Protein AF-A0A8S1B4N4-F1 (afdb_monomer_lite)

Radius of gyration: 37.01 Å; chains: 1; bounding box: 43×27×97 Å

Organism: Arctia plantaginis (NCBI:txid874455)

Secondary structure (DSSP, 8-state):
-----B-TTS-B-----GGGS---------------------HHHHHHHHHHHHHHHHT-HHHHHHHTT-

Structure (mmCIF, N/CA/C/O backbone):
data_AF-A0A8S1B4N4-F1
#
_entry.id   AF-A0A8S1B4N4-F1
#
loop_
_atom_site.group_PDB
_atom_site.id
_atom_site.type_symbol
_atom_site.label_atom_id
_atom_site.label_alt_id
_atom_site.label_comp_id
_atom_site.label_asym_id
_atom_site.label_entity_id
_atom_site.label_seq_id
_atom_site.pdbx_PDB_ins_code
_atom_site.Cartn_x
_atom_site.Cartn_y
_atom_site.Cartn_z
_atom_site.occupancy
_atom_site.B_iso_or_equiv
_atom_site.auth_seq_id
_atom_site.auth_comp_id
_atom_site.auth_asym_id
_atom_site.auth_atom_id
_atom_site.pdbx_PDB_model_num
ATOM 1 N N . MET A 1 1 ? 10.173 15.526 73.690 1.00 45.06 1 MET A N 1
ATOM 2 C CA . MET A 1 1 ? 10.669 14.933 72.430 1.00 45.06 1 MET A CA 1
ATOM 3 C C . MET A 1 1 ? 10.717 13.431 72.644 1.00 45.06 1 MET A C 1
ATOM 5 O O . MET A 1 1 ? 11.321 13.008 73.617 1.00 45.06 1 MET A O 1
ATOM 9 N N . SER A 1 2 ? 9.970 12.657 71.857 1.00 55.53 2 SER A N 1
ATOM 10 C CA . SER A 1 2 ? 9.865 11.198 72.004 1.00 55.53 2 SER A CA 1
ATOM 11 C C . SER A 1 2 ? 11.220 10.530 71.767 1.00 55.53 2 SER A C 1
ATOM 13 O O . SER A 1 2 ? 11.867 10.859 70.775 1.00 55.53 2 SER A O 1
ATOM 15 N N . ASN A 1 3 ? 11.624 9.612 72.651 1.00 63.16 3 ASN A N 1
ATOM 16 C CA . ASN A 1 3 ? 12.880 8.861 72.562 1.00 63.16 3 ASN A CA 1
ATOM 17 C C . ASN A 1 3 ? 13.048 8.253 71.162 1.00 63.16 3 ASN A C 1
ATOM 19 O O . ASN A 1 3 ? 12.246 7.423 70.735 1.00 63.16 3 ASN A O 1
ATOM 23 N N . VAL A 1 4 ? 14.060 8.718 70.432 1.00 70.81 4 VAL A N 1
ATOM 24 C CA . VAL A 1 4 ? 14.440 8.176 69.129 1.00 70.81 4 VAL A CA 1
ATOM 25 C C . VAL A 1 4 ? 15.416 7.036 69.393 1.00 70.81 4 VAL A C 1
ATOM 27 O O . VAL A 1 4 ? 16.467 7.268 69.980 1.00 70.81 4 VAL A O 1
ATOM 30 N N . ASP A 1 5 ? 15.074 5.816 68.977 1.00 77.81 5 ASP A N 1
ATOM 31 C CA . ASP A 1 5 ? 15.999 4.679 69.041 1.00 77.81 5 ASP A CA 1
ATOM 32 C C . ASP A 1 5 ? 17.094 4.856 67.978 1.00 77.81 5 ASP A C 1
ATOM 34 O O . ASP A 1 5 ? 16.860 4.686 66.775 1.00 77.81 5 ASP A O 1
ATOM 38 N N . ILE A 1 6 ? 18.287 5.230 68.437 1.00 81.88 6 ILE A N 1
ATOM 39 C CA . ILE A 1 6 ? 19.499 5.406 67.630 1.00 81.88 6 ILE A CA 1
ATOM 40 C C . ILE A 1 6 ? 20.334 4.115 67.725 1.00 81.88 6 ILE A C 1
ATOM 42 O O . ILE A 1 6 ? 20.339 3.446 68.762 1.00 81.88 6 ILE A O 1
ATOM 46 N N . ASP A 1 7 ? 20.972 3.695 66.633 1.00 77.00 7 ASP A N 1
ATOM 47 C CA . ASP A 1 7 ? 21.913 2.570 66.637 1.00 77.00 7 ASP A CA 1
ATOM 48 C C . ASP A 1 7 ? 23.318 2.966 67.131 1.00 77.00 7 ASP A C 1
ATOM 50 O O . ASP A 1 7 ? 23.603 4.131 67.393 1.00 77.00 7 ASP A O 1
ATOM 54 N N . ASN A 1 8 ? 24.200 1.976 67.309 1.00 75.44 8 ASN A N 1
ATOM 55 C CA . ASN A 1 8 ? 25.552 2.211 67.832 1.00 75.44 8 ASN A CA 1
ATOM 56 C C . ASN A 1 8 ? 26.423 3.076 66.904 1.00 75.44 8 ASN A C 1
ATOM 58 O O . ASN A 1 8 ? 27.412 3.634 67.369 1.00 75.44 8 ASN A O 1
ATOM 62 N N . ASP A 1 9 ? 26.038 3.214 65.634 1.00 80.38 9 ASP A N 1
ATOM 63 C CA . ASP A 1 9 ? 26.739 4.016 64.630 1.00 80.38 9 ASP A CA 1
ATOM 64 C C . ASP A 1 9 ? 26.120 5.421 64.475 1.00 80.38 9 ASP A C 1
ATOM 66 O O . ASP A 1 9 ? 26.562 6.215 63.645 1.00 80.38 9 ASP A O 1
ATOM 70 N N . GLY A 1 10 ? 25.116 5.764 65.294 1.00 76.75 10 GLY A N 1
ATOM 71 C CA . GLY A 1 10 ? 24.508 7.094 65.340 1.00 76.75 10 GLY A CA 1
ATOM 72 C C . GLY A 1 10 ? 23.353 7.317 64.357 1.00 76.75 10 GLY A C 1
ATOM 73 O O . GLY A 1 10 ? 22.866 8.445 64.240 1.00 76.75 10 GLY A O 1
ATOM 74 N N . PHE A 1 11 ? 22.869 6.281 63.671 1.00 78.25 11 PHE A N 1
ATOM 75 C CA . PHE A 1 11 ? 21.736 6.378 62.753 1.00 78.25 11 PHE A CA 1
ATOM 76 C C . PHE A 1 11 ? 20.403 6.058 63.439 1.00 78.25 11 PHE A C 1
ATOM 78 O O . PHE A 1 11 ? 20.286 5.206 64.320 1.00 78.25 11 PHE A O 1
ATOM 85 N N . GLN A 1 12 ? 19.343 6.743 63.009 1.00 81.50 12 GLN A N 1
ATOM 86 C CA . GLN A 1 12 ? 17.990 6.498 63.501 1.00 81.50 12 GLN A CA 1
ATOM 87 C C . GLN A 1 12 ? 17.434 5.181 62.943 1.00 81.50 12 GLN A C 1
ATOM 89 O O . GLN A 1 12 ? 17.265 5.027 61.728 1.00 81.50 12 GLN A O 1
ATOM 94 N N . LYS A 1 13 ? 17.037 4.258 63.827 1.00 76.25 13 LYS A N 1
ATOM 95 C CA . LYS A 1 13 ? 16.376 3.012 63.418 1.00 76.25 13 LYS A CA 1
ATOM 96 C C . LYS A 1 13 ? 14.957 3.303 62.931 1.00 76.25 13 LYS A C 1
ATOM 98 O O . LYS A 1 13 ? 14.058 3.618 63.710 1.00 76.25 13 LYS A O 1
ATOM 103 N N . VAL A 1 14 ? 14.722 3.148 61.630 1.00 73.06 14 VAL A N 1
ATOM 104 C CA . VAL A 1 14 ? 13.384 3.269 61.030 1.00 73.06 14 VAL A CA 1
ATOM 105 C C . VAL A 1 14 ? 12.768 1.894 60.764 1.00 73.06 14 VAL A C 1
ATOM 107 O O . VAL A 1 14 ? 13.413 0.984 60.245 1.00 73.06 14 VAL A O 1
ATOM 110 N N . LYS A 1 15 ? 11.482 1.724 61.100 1.00 69.31 15 LYS A N 1
ATOM 111 C CA . LYS A 1 15 ? 10.742 0.492 60.782 1.00 69.31 15 LYS A CA 1
ATOM 112 C C . LYS A 1 15 ? 10.558 0.377 59.265 1.00 69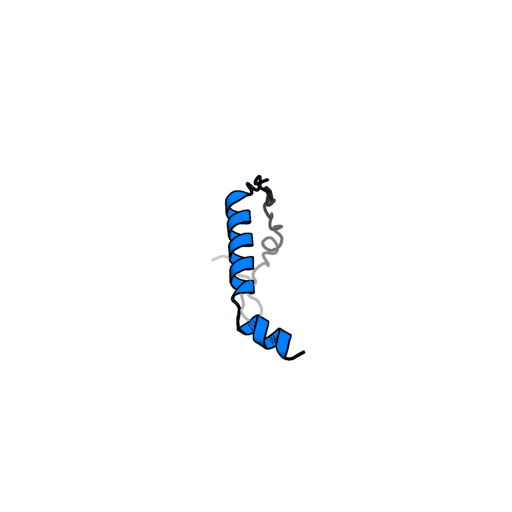.31 15 LYS A C 1
ATOM 114 O O . LYS A 1 15 ? 10.051 1.291 58.616 1.00 69.31 15 LYS A O 1
ATOM 119 N N . SER A 1 16 ? 10.920 -0.775 58.704 1.00 67.38 16 SER A N 1
ATOM 120 C CA . SER A 1 16 ? 10.695 -1.103 57.293 1.00 67.38 16 SER A CA 1
ATOM 121 C C . SER A 1 16 ? 9.199 -1.046 56.947 1.00 67.38 16 SER A C 1
ATOM 123 O O . SER A 1 16 ? 8.405 -1.853 57.436 1.00 67.38 16 SER A O 1
ATOM 125 N N . LYS A 1 17 ? 8.788 -0.116 56.073 1.00 65.25 17 LYS A N 1
ATOM 126 C CA . LYS A 1 17 ? 7.424 -0.075 55.519 1.00 65.25 17 LYS A CA 1
ATOM 127 C C . LYS A 1 17 ? 7.265 -1.156 54.437 1.00 65.25 17 LYS A C 1
ATOM 129 O O . LYS A 1 17 ? 7.250 -0.855 53.248 1.00 65.25 17 LYS A O 1
ATOM 134 N N . ARG A 1 18 ? 7.132 -2.427 54.838 1.00 57.81 18 ARG A N 1
ATOM 135 C CA . ARG A 1 18 ? 6.903 -3.565 53.914 1.00 57.81 18 ARG A CA 1
ATOM 136 C C . ARG A 1 18 ? 5.560 -3.519 53.165 1.00 57.81 18 ARG A C 1
ATOM 138 O O . ARG A 1 18 ? 5.390 -4.243 52.193 1.00 57.81 18 ARG A O 1
ATOM 145 N N . 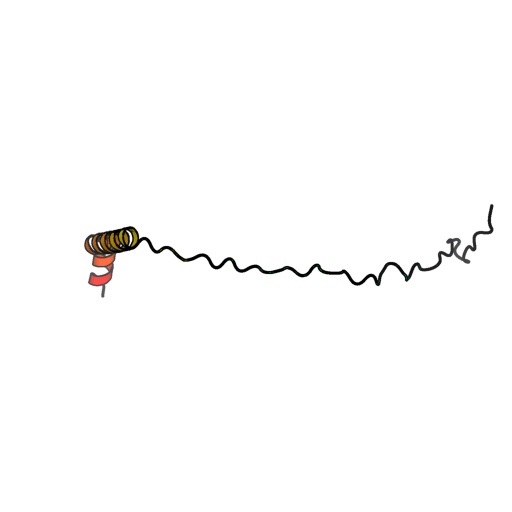LEU A 1 19 ? 4.621 -2.662 53.568 1.00 55.81 19 LEU A N 1
ATOM 146 C CA . LEU A 1 19 ? 3.250 -2.651 53.039 1.00 55.81 19 LEU A CA 1
ATOM 147 C C . LEU A 1 19 ? 3.070 -1.913 51.698 1.00 55.81 19 LEU A C 1
ATOM 149 O O . LEU A 1 19 ? 2.023 -2.057 51.075 1.00 55.81 19 LEU A O 1
ATOM 153 N N . SER A 1 20 ? 4.046 -1.128 51.224 1.00 56.78 20 SER A N 1
ATOM 154 C CA . SER A 1 20 ? 3.873 -0.340 49.989 1.00 56.78 20 SER A CA 1
ATOM 155 C C . SER A 1 20 ? 4.290 -1.058 48.703 1.00 56.78 20 SER A C 1
ATOM 157 O O . SER A 1 20 ? 3.940 -0.588 47.625 1.00 56.78 20 SER A O 1
ATOM 159 N N . LYS A 1 21 ? 5.014 -2.182 48.790 1.00 58.97 21 LYS A N 1
ATOM 160 C CA . LYS A 1 21 ? 5.602 -2.852 47.613 1.00 58.97 21 LYS A CA 1
ATOM 161 C C . LYS A 1 21 ? 4.721 -3.940 46.984 1.00 58.97 21 LYS A C 1
ATOM 163 O O . LYS A 1 21 ? 5.002 -4.354 45.870 1.00 58.97 21 LYS A O 1
ATOM 168 N N . ASN A 1 22 ? 3.637 -4.343 47.654 1.00 57.78 22 ASN A N 1
ATOM 169 C CA . ASN A 1 22 ? 2.758 -5.440 47.224 1.00 57.78 22 ASN A CA 1
ATOM 170 C C . ASN A 1 22 ? 1.332 -4.968 46.903 1.00 57.78 22 ASN A C 1
ATOM 172 O O . ASN A 1 22 ? 0.363 -5.659 47.213 1.00 57.78 22 ASN A O 1
ATOM 176 N N . LYS A 1 23 ? 1.166 -3.785 46.305 1.00 65.56 23 LYS A N 1
ATOM 177 C CA . LYS A 1 23 ? -0.104 -3.492 45.634 1.00 65.56 23 LYS A CA 1
ATOM 178 C C . LYS A 1 23 ? -0.033 -4.167 44.265 1.00 65.56 23 LYS A C 1
ATOM 180 O O . LYS A 1 23 ? 0.808 -3.746 43.474 1.00 65.56 23 LYS A O 1
ATOM 185 N N . PRO A 1 24 ? -0.840 -5.201 43.967 1.00 66.69 24 PRO A N 1
ATOM 186 C CA . PRO A 1 24 ? -0.917 -5.701 42.605 1.00 66.69 24 PRO A CA 1
ATOM 187 C C . PRO A 1 24 ? -1.337 -4.526 41.724 1.00 66.69 24 PRO A C 1
ATOM 189 O O . PRO A 1 24 ? -2.376 -3.904 41.960 1.00 66.69 24 PRO A O 1
ATOM 192 N N . THR A 1 25 ? -0.498 -4.166 40.756 1.00 66.75 25 THR A N 1
ATOM 193 C CA . THR A 1 25 ? -0.839 -3.149 39.768 1.00 66.75 25 THR A CA 1
ATOM 194 C C . THR A 1 25 ? -2.053 -3.675 39.012 1.00 66.75 25 THR A C 1
ATOM 196 O O . THR A 1 25 ? -1.930 -4.578 38.189 1.00 66.75 25 THR A O 1
ATOM 199 N N . ARG A 1 26 ? -3.252 -3.186 39.348 1.00 66.62 26 ARG A N 1
ATOM 200 C CA . ARG A 1 26 ? -4.496 -3.560 38.670 1.00 66.62 26 ARG A CA 1
ATOM 201 C C . ARG A 1 26 ? -4.425 -2.990 37.258 1.00 66.62 26 ARG A C 1
ATOM 203 O O . ARG A 1 26 ? -4.766 -1.831 37.046 1.00 66.62 26 ARG A O 1
ATOM 210 N N . ILE A 1 27 ? -3.923 -3.782 36.315 1.00 71.75 27 ILE A N 1
ATOM 211 C CA . ILE A 1 27 ? -3.917 -3.422 34.899 1.00 71.75 27 ILE A CA 1
ATOM 212 C C . ILE A 1 27 ? -5.388 -3.396 34.463 1.00 71.75 27 ILE A C 1
ATOM 214 O O . ILE A 1 27 ? -6.062 -4.423 34.581 1.00 71.75 27 ILE A O 1
ATOM 218 N N . PRO A 1 28 ? -5.931 -2.245 34.033 1.00 74.62 28 PRO A N 1
ATOM 219 C CA . PRO A 1 28 ? -7.293 -2.202 33.533 1.00 74.62 28 PRO A CA 1
ATOM 220 C C . PRO A 1 28 ? -7.395 -3.114 32.303 1.00 74.62 28 PRO A C 1
ATOM 222 O O . PRO A 1 28 ? -6.487 -3.097 31.463 1.00 74.62 28 PRO A O 1
ATOM 225 N N . PRO A 1 29 ? -8.462 -3.920 32.178 1.00 73.44 29 PRO A N 1
ATOM 226 C CA . PRO A 1 29 ? -8.661 -4.734 30.992 1.00 73.44 29 PRO A CA 1
ATOM 227 C C . PRO A 1 29 ? -8.768 -3.796 29.788 1.00 73.44 29 PRO A C 1
ATOM 229 O O . PRO A 1 29 ? -9.701 -3.000 29.685 1.00 73.44 29 PRO A O 1
ATOM 232 N N . LYS A 1 30 ? -7.787 -3.861 28.883 1.00 70.88 30 LYS A N 1
ATOM 233 C CA . LYS A 1 30 ? -7.902 -3.213 27.579 1.00 70.88 30 LYS A CA 1
ATOM 234 C C . LYS A 1 30 ? -8.953 -4.000 26.805 1.00 70.88 30 LYS A C 1
ATOM 236 O O . LYS A 1 30 ? -8.665 -5.088 26.316 1.00 70.88 30 LYS A O 1
ATOM 241 N N . ALA A 1 31 ? -10.172 -3.477 26.730 1.00 71.56 31 ALA A N 1
ATOM 242 C CA . ALA A 1 31 ? -11.147 -3.962 25.769 1.00 71.56 31 ALA A CA 1
ATOM 243 C C . ALA A 1 31 ? -10.596 -3.633 24.376 1.00 71.56 31 ALA A C 1
ATOM 245 O O . ALA A 1 31 ? -10.681 -2.495 23.920 1.00 71.56 31 ALA A O 1
ATOM 246 N N . ILE A 1 32 ? -9.949 -4.606 23.735 1.00 71.81 32 ILE A N 1
ATOM 247 C CA . ILE A 1 32 ? -9.556 -4.490 22.333 1.00 71.81 32 ILE A CA 1
ATOM 248 C C . ILE A 1 32 ? -10.854 -4.607 21.537 1.00 71.81 32 ILE A C 1
ATOM 250 O O . ILE A 1 32 ? -11.336 -5.704 21.265 1.00 71.81 32 ILE A O 1
ATOM 254 N N . GLN A 1 33 ? -11.472 -3.465 21.249 1.00 73.25 33 GLN A N 1
ATOM 255 C CA . GLN A 1 33 ? -12.586 -3.399 20.318 1.00 73.25 33 GLN A CA 1
ATOM 256 C C . GLN A 1 33 ? -11.983 -3.406 18.916 1.00 73.25 33 GLN A C 1
ATOM 258 O O . GLN A 1 33 ? -11.354 -2.442 18.486 1.00 73.25 33 GLN A O 1
ATOM 263 N N . PHE A 1 34 ? -12.096 -4.543 18.233 1.00 71.31 34 PHE A N 1
ATOM 264 C CA . PHE A 1 34 ? -11.813 -4.597 16.809 1.00 71.31 34 PHE A CA 1
ATOM 265 C C . PHE A 1 34 ? -13.003 -3.971 16.089 1.00 71.31 34 PHE A C 1
ATOM 267 O O . PHE A 1 34 ? -14.049 -4.607 15.953 1.00 71.31 34 PHE A O 1
ATOM 274 N N . ASP A 1 35 ? -12.844 -2.727 15.645 1.00 74.00 35 ASP A N 1
ATOM 275 C CA . ASP A 1 35 ? -13.787 -2.119 14.715 1.00 74.00 35 ASP A CA 1
ATOM 276 C C . ASP A 1 35 ? -13.786 -2.959 13.438 1.00 74.00 35 ASP A C 1
ATOM 278 O O . ASP A 1 35 ? -12.825 -2.949 12.663 1.00 74.00 35 ASP A O 1
ATOM 282 N N . LYS A 1 36 ? -14.866 -3.713 13.217 1.00 70.81 36 LYS A N 1
ATOM 283 C CA . LYS A 1 36 ? -15.139 -4.328 11.920 1.00 70.81 36 LYS A CA 1
ATOM 284 C C . LYS A 1 36 ? -15.449 -3.194 10.952 1.00 70.81 36 LYS A C 1
ATOM 286 O O . LYS A 1 36 ? -16.584 -2.746 10.850 1.00 70.81 36 LYS A O 1
ATOM 291 N N . ARG A 1 37 ? -14.411 -2.669 10.307 1.00 72.31 37 ARG A N 1
ATOM 292 C CA . ARG A 1 37 ? -14.576 -1.739 9.196 1.00 72.31 37 ARG A CA 1
ATOM 293 C C . ARG A 1 37 ? -14.885 -2.569 7.964 1.00 72.31 37 ARG A C 1
ATOM 295 O O . ARG A 1 37 ? -14.039 -3.348 7.529 1.00 72.31 37 ARG A O 1
ATOM 302 N N . ASP A 1 38 ? -16.081 -2.396 7.421 1.00 72.94 38 ASP A N 1
ATOM 303 C CA . ASP A 1 38 ? -16.390 -2.899 6.091 1.00 72.94 38 ASP A CA 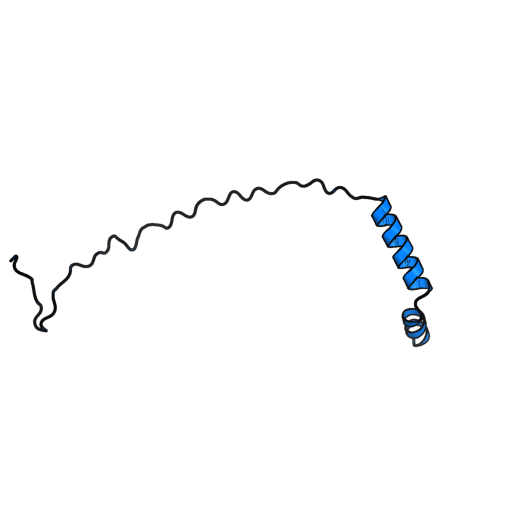1
ATOM 304 C C . ASP A 1 38 ? -15.442 -2.213 5.105 1.00 72.94 38 ASP A C 1
ATOM 306 O O . ASP A 1 38 ? -15.399 -0.984 4.990 1.00 72.94 38 ASP A O 1
ATOM 310 N N . VAL A 1 39 ? -14.600 -3.010 4.450 1.00 75.38 39 VAL A N 1
ATOM 311 C CA . VAL A 1 39 ? -13.648 -2.499 3.467 1.00 75.38 39 VAL A CA 1
ATOM 312 C C . VAL A 1 39 ? -14.433 -2.190 2.201 1.00 75.38 39 VAL A C 1
ATOM 314 O O . VAL A 1 39 ? -14.738 -3.079 1.408 1.00 75.38 39 VAL A O 1
ATOM 317 N N . VAL A 1 40 ? -14.773 -0.917 2.014 1.00 78.62 40 VAL A N 1
ATOM 318 C CA . VAL A 1 40 ? -15.371 -0.440 0.767 1.00 78.62 40 VAL A CA 1
ATOM 319 C C . VAL A 1 40 ? -14.279 -0.413 -0.297 1.00 78.62 40 VAL A C 1
ATOM 321 O O . VAL A 1 40 ? -13.404 0.453 -0.296 1.00 78.62 40 VAL A O 1
ATOM 324 N N . VAL A 1 41 ? -14.305 -1.395 -1.195 1.00 78.62 41 VAL A N 1
ATOM 325 C CA . VAL A 1 41 ? -13.413 -1.431 -2.354 1.00 78.62 41 VAL A CA 1
ATOM 326 C C . VAL A 1 41 ? -14.032 -0.586 -3.462 1.00 78.62 41 VAL A C 1
ATOM 328 O O . VAL A 1 41 ? -15.029 -0.967 -4.071 1.00 78.62 41 VAL A O 1
ATOM 331 N N . GLU A 1 42 ? -13.424 0.561 -3.750 1.00 86.94 42 GLU A N 1
ATOM 332 C CA . GLU A 1 42 ? -13.788 1.387 -4.904 1.00 86.94 42 GLU A CA 1
ATOM 333 C C . GLU A 1 42 ? -13.248 0.744 -6.190 1.00 86.94 42 GLU A C 1
ATOM 335 O O . GLU A 1 42 ? -12.139 1.035 -6.647 1.00 86.94 42 GLU A O 1
ATOM 340 N N . VAL A 1 43 ? -14.045 -0.164 -6.759 1.00 90.81 43 VAL A N 1
ATOM 341 C CA . VAL A 1 43 ? -13.698 -0.986 -7.932 1.00 90.81 43 VAL A CA 1
ATOM 342 C C . VAL A 1 43 ? -13.184 -0.143 -9.102 1.00 90.81 43 VAL A C 1
ATOM 344 O O . VAL A 1 43 ? -12.202 -0.512 -9.739 1.00 90.81 43 VAL A O 1
ATOM 347 N N . GLU A 1 44 ? -13.790 1.017 -9.350 1.00 93.94 44 GLU A N 1
ATOM 348 C CA . GLU A 1 44 ? -13.401 1.910 -10.444 1.00 93.94 44 GLU A CA 1
ATOM 349 C C . GLU A 1 44 ? -11.976 2.457 -10.279 1.00 93.94 44 GLU A C 1
ATOM 351 O O . GLU A 1 44 ? -11.183 2.426 -11.221 1.00 93.94 44 GLU A O 1
ATOM 356 N N . LYS A 1 45 ? -11.597 2.873 -9.063 1.00 92.25 45 LYS A N 1
ATOM 357 C CA . LYS A 1 45 ? -10.232 3.352 -8.791 1.00 92.25 45 LYS A CA 1
ATOM 358 C C . LYS A 1 45 ? -9.213 2.227 -8.910 1.00 92.25 45 LYS A C 1
ATOM 360 O O . LYS A 1 45 ? -8.100 2.453 -9.378 1.00 92.25 45 LYS A O 1
ATOM 365 N N . VAL A 1 46 ? -9.579 1.016 -8.489 1.00 93.62 46 VAL A N 1
ATOM 366 C CA . VAL A 1 46 ? -8.719 -0.164 -8.646 1.00 93.62 46 VAL A CA 1
ATOM 367 C C . VAL A 1 46 ? -8.512 -0.475 -10.126 1.00 93.62 46 VAL A C 1
ATOM 369 O O . VAL A 1 46 ? -7.375 -0.672 -10.550 1.00 93.62 46 VAL A O 1
ATOM 372 N N . PHE A 1 47 ? -9.580 -0.444 -10.921 1.00 96.12 47 PHE A N 1
ATOM 373 C CA . PHE A 1 47 ? -9.504 -0.663 -12.360 1.00 96.12 47 PHE A CA 1
ATOM 374 C C . PHE A 1 47 ? -8.606 0.370 -13.051 1.00 96.12 47 PHE A C 1
ATOM 376 O O . PHE A 1 47 ? -7.706 -0.008 -13.799 1.00 96.12 47 PHE A O 1
ATOM 383 N N . GLN A 1 48 ? -8.784 1.659 -12.744 1.00 96.69 48 GLN A N 1
ATOM 384 C CA . GLN A 1 48 ? -7.944 2.728 -13.291 1.00 96.69 48 GLN A CA 1
ATOM 385 C C . GLN A 1 48 ? -6.465 2.527 -12.944 1.00 96.69 48 GLN A C 1
ATOM 387 O O . GLN A 1 48 ? -5.617 2.624 -13.825 1.00 96.69 48 GLN A O 1
ATOM 392 N N . ARG A 1 49 ? -6.145 2.166 -11.694 1.00 95.56 49 ARG A N 1
ATOM 393 C CA . ARG A 1 49 ? -4.760 1.888 -11.274 1.00 95.56 49 ARG A CA 1
ATOM 394 C C . ARG A 1 49 ? -4.132 0.738 -12.052 1.00 95.56 49 ARG A C 1
ATOM 396 O O . ARG A 1 49 ? -2.971 0.838 -12.432 1.00 95.56 49 ARG A O 1
ATOM 403 N N . ILE A 1 50 ? -4.885 -0.340 -12.272 1.00 96.56 50 I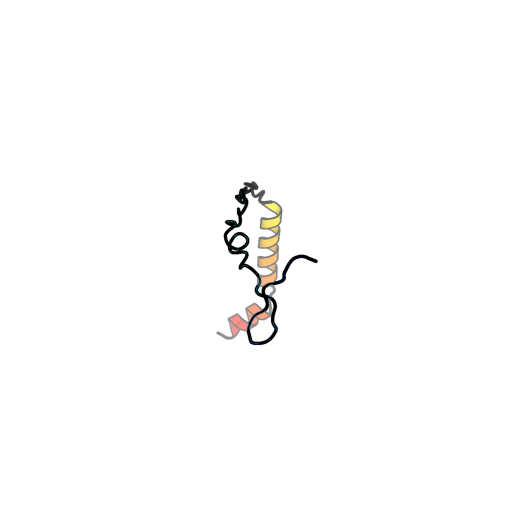LE A N 1
ATOM 404 C CA . ILE A 1 50 ? -4.404 -1.487 -13.049 1.00 96.56 50 ILE A CA 1
ATOM 405 C C . ILE A 1 50 ? -4.111 -1.053 -14.485 1.00 96.56 50 ILE A C 1
ATOM 407 O O . ILE A 1 50 ? -3.031 -1.343 -14.988 1.00 96.56 50 ILE A O 1
ATOM 411 N N . GLN A 1 51 ? -5.035 -0.329 -15.121 1.00 97.56 51 GLN A N 1
ATOM 412 C CA . GLN A 1 51 ? -4.843 0.157 -16.488 1.00 97.56 51 GLN A CA 1
ATOM 413 C C . GLN A 1 51 ? -3.616 1.067 -16.595 1.00 97.56 51 GLN A C 1
ATOM 415 O O . GLN A 1 51 ? -2.761 0.832 -17.443 1.00 97.56 51 GLN A O 1
ATOM 420 N N . SER A 1 52 ? -3.470 2.043 -15.694 1.00 96.69 52 SER A N 1
ATOM 421 C CA . SER A 1 52 ? -2.299 2.926 -15.675 1.00 96.69 52 SER A CA 1
ATOM 422 C C . SER A 1 52 ? -0.995 2.148 -15.510 1.00 96.69 52 SER A C 1
ATOM 424 O O . SER A 1 52 ? -0.070 2.354 -16.285 1.00 96.69 52 SER A O 1
ATOM 426 N N . ALA A 1 53 ? -0.938 1.197 -14.574 1.00 96.75 53 ALA A N 1
ATOM 427 C CA . ALA A 1 53 ? 0.257 0.382 -14.370 1.00 96.75 53 ALA A CA 1
ATOM 428 C C . ALA A 1 53 ? 0.611 -0.466 -15.605 1.00 96.75 53 ALA A C 1
ATOM 430 O O . ALA A 1 53 ? 1.787 -0.645 -15.917 1.00 96.75 53 ALA A O 1
ATOM 431 N N . VAL A 1 54 ? -0.390 -0.988 -16.321 1.00 96.75 54 VAL A N 1
ATOM 432 C CA . VAL A 1 54 ? -0.170 -1.734 -17.568 1.00 96.75 54 VAL A CA 1
ATOM 433 C C . VAL A 1 54 ? 0.409 -0.827 -18.651 1.00 96.75 54 VAL A C 1
ATOM 435 O O . VAL A 1 54 ? 1.372 -1.223 -19.309 1.00 96.75 54 VAL A O 1
ATOM 438 N N . GLU A 1 55 ? -0.138 0.374 -18.832 1.00 96.56 55 GLU A N 1
ATOM 439 C CA . GLU A 1 55 ? 0.389 1.316 -19.823 1.00 96.56 55 GLU A CA 1
ATOM 440 C C . GLU A 1 55 ? 1.807 1.781 -19.466 1.00 96.56 55 GLU A C 1
ATOM 442 O O . GLU A 1 55 ? 2.676 1.776 -20.337 1.00 96.56 55 GLU A O 1
ATOM 447 N N . ASP A 1 56 ? 2.082 2.060 -18.188 1.00 95.44 56 ASP A N 1
ATOM 448 C CA . ASP A 1 56 ? 3.420 2.422 -17.703 1.00 95.44 56 ASP A CA 1
ATOM 449 C C . ASP A 1 56 ? 4.450 1.326 -18.019 1.00 95.44 56 ASP A C 1
ATOM 451 O O . ASP A 1 56 ? 5.564 1.611 -18.465 1.00 95.44 56 ASP A O 1
ATOM 455 N N . LEU A 1 57 ? 4.080 0.055 -17.830 1.00 94.06 57 LEU A N 1
ATOM 456 C CA . LEU A 1 57 ? 4.950 -1.075 -18.160 1.00 94.06 57 LEU A CA 1
ATOM 457 C C . LEU A 1 57 ? 5.159 -1.224 -19.669 1.00 94.06 57 LEU A C 1
ATOM 459 O O . LEU A 1 57 ? 6.276 -1.523 -20.089 1.00 94.06 57 LEU A O 1
ATOM 463 N N . ARG A 1 58 ? 4.127 -0.991 -20.489 1.00 92.38 58 ARG A N 1
ATOM 464 C CA . ARG A 1 58 ? 4.242 -1.059 -21.957 1.00 92.38 58 ARG A CA 1
ATOM 465 C C . ARG A 1 58 ? 5.219 -0.032 -22.513 1.00 92.38 58 ARG A C 1
ATOM 467 O O . ARG A 1 58 ? 5.945 -0.347 -23.451 1.00 92.38 58 ARG A O 1
ATOM 474 N N . VAL A 1 59 ? 5.242 1.174 -21.948 1.00 94.69 59 VAL A N 1
ATOM 475 C CA . VAL A 1 59 ? 6.144 2.253 -22.391 1.00 94.69 59 VAL A CA 1
ATOM 476 C C . VAL A 1 59 ? 7.486 2.259 -21.651 1.00 94.69 59 VAL A C 1
ATOM 478 O O . VAL A 1 59 ? 8.334 3.116 -21.902 1.00 94.69 59 VAL A O 1
ATOM 481 N N . SER A 1 60 ? 7.707 1.314 -20.732 1.00 93.50 60 SER A N 1
ATOM 482 C CA . SER A 1 60 ? 8.918 1.269 -19.918 1.00 93.50 60 SER A CA 1
ATOM 483 C C . SER A 1 60 ? 10.133 0.824 -20.732 1.00 93.50 60 SER A C 1
ATOM 485 O O . SER A 1 60 ? 10.397 -0.364 -20.930 1.00 93.50 60 SER A O 1
ATOM 487 N N . ASN A 1 61 ? 10.946 1.805 -21.125 1.00 91.94 61 ASN A N 1
ATOM 488 C CA . ASN A 1 61 ? 12.245 1.574 -21.762 1.00 91.94 61 ASN A CA 1
ATOM 489 C C . ASN A 1 61 ? 13.206 0.786 -20.862 1.00 91.94 61 ASN A C 1
ATOM 491 O O . ASN A 1 61 ? 14.037 0.033 -21.361 1.00 91.94 61 ASN A O 1
ATOM 495 N N . TYR A 1 62 ? 13.092 0.941 -19.539 1.00 91.38 62 TYR A N 1
ATOM 496 C CA . TYR A 1 62 ? 13.899 0.182 -18.584 1.00 91.38 62 TYR A CA 1
ATOM 497 C C . TYR A 1 62 ? 13.555 -1.310 -18.630 1.00 91.38 62 TYR A C 1
ATOM 499 O O . TYR A 1 62 ? 14.453 -2.143 -18.729 1.00 91.38 62 TYR A O 1
ATOM 507 N N . LEU A 1 63 ? 12.258 -1.642 -18.612 1.0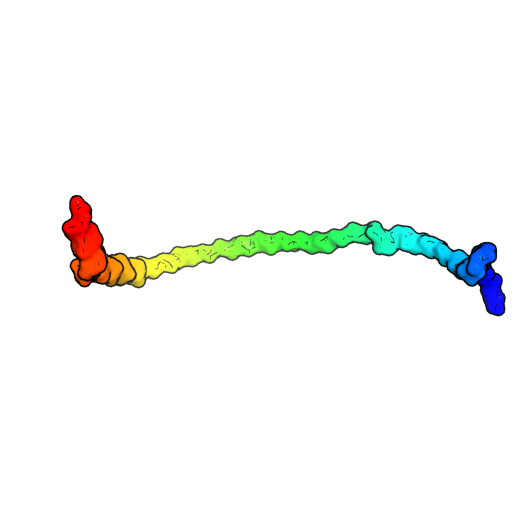0 89.69 63 LEU A N 1
ATOM 508 C CA . LEU A 1 63 ? 11.799 -3.025 -18.722 1.00 89.69 63 LEU A CA 1
ATOM 509 C C . LEU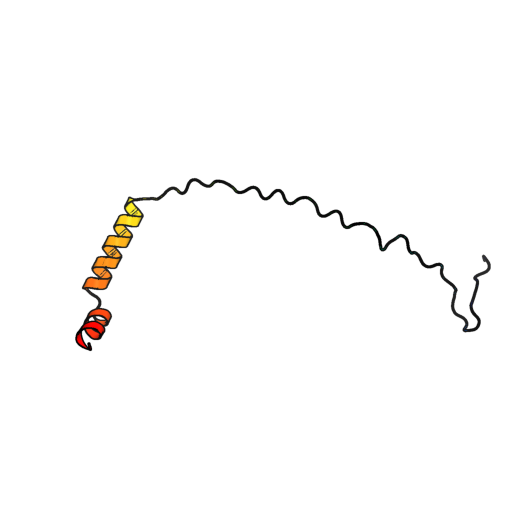 A 1 63 ? 12.210 -3.634 -20.066 1.00 89.69 63 LEU A C 1
ATOM 511 O O . LEU A 1 63 ? 12.744 -4.739 -20.089 1.00 89.69 63 LEU A O 1
ATOM 515 N N . GLY A 1 64 ? 12.017 -2.905 -21.169 1.00 88.69 64 GLY A N 1
ATOM 516 C CA . GLY A 1 64 ? 12.466 -3.345 -22.492 1.00 88.69 64 GLY A CA 1
ATOM 517 C C . GLY A 1 64 ? 13.980 -3.568 -22.553 1.00 88.69 64 GLY A C 1
ATOM 518 O O . GLY A 1 64 ? 14.435 -4.583 -23.070 1.00 88.69 64 GLY A O 1
ATOM 519 N N . GLY A 1 65 ? 14.764 -2.662 -21.964 1.00 90.06 65 GLY A N 1
ATOM 520 C CA . GLY A 1 65 ? 16.216 -2.797 -21.859 1.00 90.06 65 GLY A CA 1
ATOM 521 C C . GLY A 1 65 ? 16.642 -4.033 -21.067 1.00 90.06 65 GLY A C 1
ATOM 522 O O . GLY A 1 65 ? 17.512 -4.764 -21.520 1.00 90.06 65 GLY A O 1
ATOM 523 N N . PHE A 1 66 ? 15.994 -4.309 -19.934 1.00 90.25 66 PHE A N 1
ATOM 524 C CA . PHE A 1 66 ? 16.266 -5.499 -19.126 1.00 90.25 66 PHE A CA 1
ATOM 525 C C . PHE A 1 66 ? 15.899 -6.799 -19.857 1.00 90.25 66 PHE A C 1
ATOM 527 O O . PHE A 1 66 ? 16.693 -7.737 -19.891 1.00 90.25 66 PHE A O 1
ATOM 534 N N . LEU A 1 67 ? 14.722 -6.854 -20.486 1.00 86.75 67 LEU A N 1
ATOM 535 C CA . LEU A 1 67 ? 14.265 -8.048 -21.205 1.00 86.75 67 LEU A CA 1
ATOM 536 C C . LEU A 1 67 ? 15.119 -8.364 -22.438 1.00 86.75 67 LEU A C 1
ATOM 538 O O . LEU A 1 67 ? 15.319 -9.531 -22.736 1.00 86.75 67 LEU A O 1
ATOM 542 N N . ASN A 1 68 ? 15.654 -7.349 -23.121 1.00 78.94 68 ASN A N 1
ATOM 543 C CA . ASN A 1 68 ? 16.535 -7.536 -24.280 1.00 78.94 68 ASN A CA 1
ATOM 544 C C . ASN A 1 68 ? 17.981 -7.920 -23.905 1.00 78.94 68 ASN A C 1
ATOM 546 O O . ASN A 1 68 ? 18.783 -8.197 -24.794 1.00 78.94 68 ASN A O 1
ATOM 550 N N . THR A 1 69 ? 18.342 -7.880 -22.617 1.00 68.25 69 THR A N 1
ATOM 551 C CA . THR A 1 69 ? 19.673 -8.286 -22.120 1.00 68.25 69 THR A CA 1
ATOM 552 C C . THR A 1 69 ? 19.748 -9.739 -21.643 1.00 68.25 69 THR A C 1
ATOM 554 O O . THR A 1 69 ? 20.835 -10.191 -21.283 1.00 68.25 69 THR A O 1
ATOM 557 N N . VAL A 1 70 ? 18.619 -10.456 -21.641 1.00 52.28 70 VAL A N 1
ATOM 558 C CA . VAL A 1 70 ? 18.510 -11.901 -21.365 1.00 52.28 70 VAL A CA 1
ATOM 559 C C . VAL A 1 70 ? 18.405 -12.654 -22.685 1.00 52.28 70 VAL A C 1
ATOM 561 O O . VAL A 1 70 ? 19.062 -13.711 -22.798 1.00 52.28 70 VAL A O 1
#

pLDDT: mean 78.49, std 13.32, range [45.06, 97.56]

Foldseek 3Di:
DPDFDADPVGHTDDDDPPPPPPDPPPDPPPPPDDPPDDPDDPVVVVVVVVVVVVVCCVPDPVNVVVVVVD

Sequence (70 aa):
MSNVDIDNDGFQKVKSKRLSKNKPTRIPPKAIQFDKRDVVVEVEKVFQRIQSAVEDLRVSNYLGGFLNTV